Protein AF-A0A946EBD1-F1 (afdb_monomer_lite)

Radius of gyration: 10.36 Å; chains: 1; bounding box: 20×30×24 Å

Secondary structure (DSSP, 8-state):
---HHHHHHHHHHHHHSSHHHHHHHTTS-HHHHHHHHHHHHHHSSS-S-----

Structure (mmCIF, N/CA/C/O backbone):
data_AF-A0A946EBD1-F1
#
_entry.id   AF-A0A946EBD1-F1
#
loop_
_atom_site.group_PDB
_atom_site.id
_atom_site.type_symbol
_atom_site.label_atom_id
_atom_site.label_alt_id
_atom_site.label_comp_id
_atom_site.label_asym_id
_atom_site.label_entity_id
_atom_site.label_seq_id
_atom_site.pdbx_PDB_ins_code
_atom_site.Cartn_x
_atom_site.Cartn_y
_atom_site.Cartn_z
_atom_site.occupancy
_atom_site.B_iso_or_equiv
_atom_site.auth_seq_id
_atom_site.auth_comp_id
_atom_site.auth_asym_id
_atom_site.auth_atom_id
_atom_site.pdbx_PDB_model_num
ATOM 1 N N . MET A 1 1 ? 1.750 -12.696 -12.440 1.00 55.00 1 MET A N 1
ATOM 2 C CA . MET A 1 1 ? 0.329 -12.299 -12.303 1.00 55.00 1 MET A CA 1
ATOM 3 C C . MET A 1 1 ? 0.253 -11.114 -11.365 1.00 55.00 1 MET A C 1
ATOM 5 O O . MET A 1 1 ? 0.745 -11.217 -10.249 1.00 55.00 1 MET A O 1
ATOM 9 N N . THR A 1 2 ? -0.317 -10.001 -11.817 1.00 62.25 2 THR A N 1
ATOM 10 C CA . THR A 1 2 ? -0.523 -8.804 -10.992 1.00 62.25 2 THR A CA 1
ATOM 11 C C . THR A 1 2 ? -1.414 -9.151 -9.803 1.00 62.25 2 THR A C 1
ATOM 13 O O . THR A 1 2 ? -2.508 -9.685 -9.982 1.00 62.25 2 THR A O 1
ATOM 16 N N . ASN A 1 3 ? -0.937 -8.905 -8.581 1.00 83.81 3 ASN A N 1
ATOM 17 C CA . ASN A 1 3 ? -1.701 -9.227 -7.384 1.00 83.81 3 ASN A CA 1
ATOM 18 C C . ASN A 1 3 ? -2.818 -8.191 -7.200 1.00 83.81 3 ASN A C 1
ATOM 20 O O . ASN A 1 3 ? -2.562 -7.005 -7.001 1.00 83.81 3 ASN A O 1
ATOM 24 N N . TRP A 1 4 ? -4.068 -8.646 -7.266 1.00 91.88 4 TRP A N 1
ATOM 25 C CA . TRP A 1 4 ? -5.239 -7.770 -7.215 1.00 91.88 4 TRP A CA 1
ATOM 26 C C . TRP A 1 4 ? -5.369 -6.998 -5.902 1.00 91.88 4 TRP A C 1
ATOM 28 O O . TRP A 1 4 ? -5.916 -5.898 -5.869 1.00 91.88 4 TRP A O 1
ATOM 38 N N . ASP A 1 5 ? -4.812 -7.535 -4.823 1.00 92.56 5 ASP A N 1
ATOM 39 C C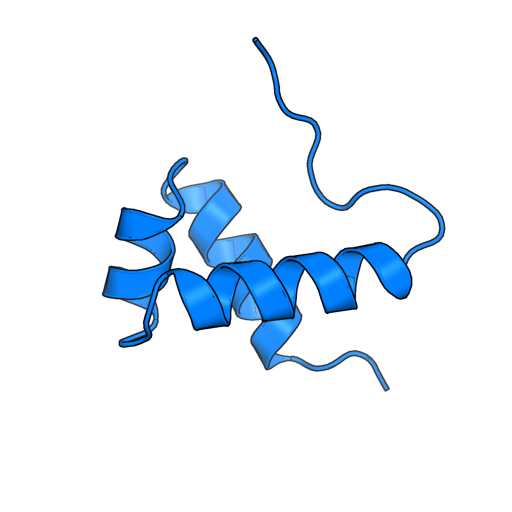A . ASP A 1 5 ? -4.781 -6.856 -3.536 1.00 92.56 5 ASP A CA 1
ATOM 40 C C . ASP A 1 5 ? -3.818 -5.665 -3.502 1.00 92.56 5 ASP A C 1
ATOM 42 O O . ASP A 1 5 ? -4.080 -4.697 -2.787 1.00 92.56 5 ASP A O 1
ATOM 46 N N . ASP A 1 6 ? -2.745 -5.699 -4.293 1.00 94.31 6 ASP A N 1
ATOM 47 C CA . ASP A 1 6 ? -1.819 -4.570 -4.411 1.00 94.31 6 ASP A CA 1
ATOM 48 C C . ASP A 1 6 ? -2.463 -3.425 -5.189 1.00 94.31 6 ASP A C 1
ATOM 50 O O . ASP A 1 6 ? -2.362 -2.260 -4.804 1.00 94.31 6 ASP A O 1
ATOM 54 N N . LEU A 1 7 ? -3.213 -3.766 -6.238 1.00 94.44 7 LEU A N 1
ATOM 55 C CA . LEU A 1 7 ? -3.949 -2.785 -7.026 1.00 94.44 7 LEU A CA 1
ATOM 56 C C . LEU A 1 7 ? -5.076 -2.129 -6.214 1.00 94.44 7 LEU A C 1
ATOM 58 O O . LEU A 1 7 ? -5.284 -0.921 -6.310 1.00 94.44 7 LEU A O 1
ATOM 62 N N . LYS A 1 8 ? -5.759 -2.890 -5.345 1.00 94.88 8 LYS A N 1
ATOM 63 C CA . LYS A 1 8 ? -6.709 -2.321 -4.373 1.00 94.88 8 LYS A CA 1
ATOM 64 C C . LYS A 1 8 ? -6.015 -1.356 -3.411 1.00 94.88 8 LYS A C 1
ATOM 66 O O . LYS A 1 8 ? -6.566 -0.291 -3.140 1.00 94.88 8 LYS A O 1
ATOM 71 N N . CYS A 1 9 ? -4.818 -1.688 -2.915 1.00 95.44 9 CYS A N 1
ATOM 72 C CA . CYS A 1 9 ? -4.031 -0.764 -2.092 1.00 95.44 9 CYS A CA 1
ATOM 73 C C . CYS A 1 9 ? -3.765 0.557 -2.818 1.00 95.44 9 CYS A C 1
ATOM 75 O O . CYS A 1 9 ? -4.000 1.614 -2.232 1.00 95.44 9 CYS A O 1
ATOM 77 N N . LEU A 1 10 ? -3.370 0.498 -4.091 1.00 95.31 10 LEU A N 1
A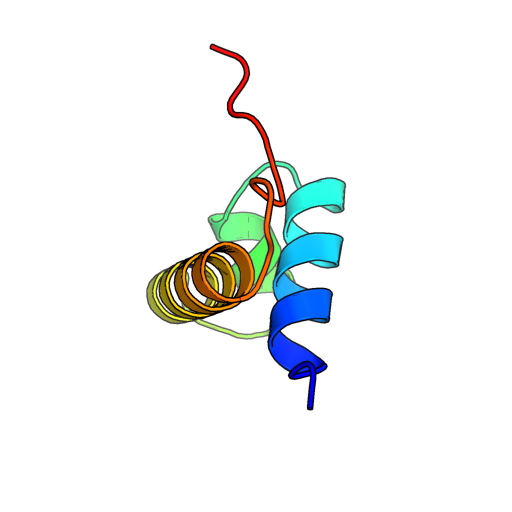TOM 78 C CA . LEU A 1 10 ? -3.173 1.684 -4.921 1.00 95.31 10 LEU A CA 1
ATOM 79 C C . LEU A 1 10 ? -4.464 2.497 -5.095 1.00 95.31 10 LEU A C 1
ATOM 81 O O . LEU A 1 10 ? -4.465 3.696 -4.831 1.00 95.31 10 LEU A O 1
ATOM 85 N N . MET A 1 11 ? -5.576 1.862 -5.478 1.00 96.00 11 MET A N 1
ATOM 86 C CA . MET A 1 11 ? -6.853 2.561 -5.685 1.00 96.00 11 MET A CA 1
ATOM 87 C C . MET A 1 11 ? -7.359 3.246 -4.412 1.00 96.00 11 MET A C 1
ATOM 89 O O . MET A 1 11 ? -7.823 4.387 -4.452 1.00 96.00 11 MET A O 1
ATOM 93 N N . HIS A 1 12 ? -7.270 2.568 -3.266 1.00 96.88 12 HIS A N 1
ATOM 94 C CA . HIS A 1 12 ? -7.685 3.157 -1.998 1.00 96.88 12 HIS A CA 1
ATOM 95 C C . HIS A 1 12 ? -6.770 4.310 -1.585 1.00 96.88 12 HIS A C 1
ATOM 97 O O . HIS A 1 12 ? -7.295 5.339 -1.171 1.00 96.88 12 HIS A O 1
ATOM 103 N N . LEU A 1 13 ? -5.448 4.181 -1.757 1.00 95.62 13 LEU A N 1
ATOM 104 C CA . LEU A 1 13 ? -4.508 5.266 -1.478 1.00 95.62 13 LEU A CA 1
ATOM 105 C C . LEU A 1 13 ? -4.757 6.486 -2.373 1.00 95.62 13 LEU A C 1
ATOM 107 O O . LEU A 1 13 ? -4.803 7.604 -1.864 1.00 95.62 13 LEU A O 1
ATOM 111 N N . ALA A 1 14 ? -4.987 6.279 -3.670 1.00 94.44 14 ALA A N 1
ATOM 112 C CA . ALA A 1 14 ? -5.306 7.353 -4.608 1.00 94.44 14 ALA A CA 1
ATOM 113 C C . ALA A 1 14 ? -6.593 8.102 -4.220 1.00 94.44 14 ALA A C 1
ATOM 115 O O . ALA A 1 14 ? -6.657 9.320 -4.352 1.00 94.44 14 ALA A O 1
ATOM 116 N N . ARG A 1 15 ? -7.600 7.389 -3.693 1.00 94.94 15 ARG A N 1
ATOM 117 C CA . ARG A 1 15 ? -8.872 7.982 -3.251 1.00 94.94 15 ARG A CA 1
ATOM 118 C C . ARG A 1 15 ? -8.790 8.667 -1.887 1.00 94.94 15 ARG A C 1
ATOM 120 O O . ARG A 1 15 ? -9.502 9.636 -1.654 1.00 94.94 15 ARG A O 1
ATOM 127 N N . SER A 1 16 ? -8.007 8.129 -0.956 1.00 94.19 16 SER A N 1
ATOM 128 C CA . SER A 1 16 ? -7.991 8.596 0.435 1.00 94.19 16 SER A CA 1
ATOM 129 C C . SER A 1 16 ? -6.822 9.513 0.779 1.00 94.19 16 SER A C 1
ATOM 131 O O . SER A 1 16 ? -6.759 10.002 1.909 1.00 94.19 16 SER A O 1
ATOM 133 N N . HIS A 1 17 ? -5.884 9.686 -0.154 1.00 91.38 17 HIS A N 1
ATOM 134 C CA . HIS A 1 17 ? -4.671 10.511 -0.088 1.00 91.38 17 HIS A CA 1
ATOM 135 C C . HIS A 1 17 ? -3.666 10.169 1.024 1.00 91.38 17 HIS A C 1
ATOM 137 O O . HIS A 1 17 ? -2.536 10.646 1.000 1.00 91.38 17 HIS A O 1
ATOM 143 N N . THR A 1 18 ? -4.028 9.317 1.984 1.00 94.38 18 THR A N 1
ATOM 144 C CA . THR A 1 18 ? -3.151 8.875 3.072 1.00 94.38 18 THR A CA 1
ATOM 145 C C . THR A 1 18 ? -3.136 7.354 3.196 1.00 94.38 18 THR A C 1
ATOM 147 O O . THR A 1 18 ? -4.154 6.685 2.986 1.00 94.38 18 THR A O 1
ATOM 150 N N . MET A 1 19 ? -1.985 6.798 3.593 1.00 94.19 19 MET A N 1
ATOM 151 C CA . MET A 1 19 ? -1.849 5.361 3.863 1.00 94.19 19 MET A CA 1
ATOM 152 C C . MET A 1 19 ? -2.721 4.904 5.036 1.00 94.19 19 MET A C 1
ATOM 154 O O . MET A 1 19 ? -3.244 3.794 5.003 1.00 94.19 19 MET A O 1
ATOM 158 N N . THR A 1 20 ? -2.912 5.755 6.048 1.00 97.19 20 THR A N 1
ATOM 159 C CA . THR A 1 20 ? -3.774 5.464 7.203 1.00 97.19 20 THR A CA 1
ATOM 160 C C . THR A 1 20 ? -5.222 5.250 6.773 1.00 97.19 20 THR A C 1
ATOM 162 O O . THR A 1 20 ? -5.824 4.240 7.131 1.00 97.19 20 THR A O 1
ATOM 165 N N . ASN A 1 21 ? -5.767 6.138 5.937 1.00 96.81 21 ASN A N 1
ATOM 166 C CA . ASN A 1 21 ? -7.143 6.004 5.461 1.00 96.81 21 ASN A CA 1
ATOM 167 C C . ASN A 1 21 ? -7.302 4.830 4.483 1.00 96.81 21 ASN A C 1
ATOM 169 O O . ASN A 1 21 ? -8.324 4.143 4.507 1.00 96.81 21 ASN A O 1
ATOM 173 N N . ALA A 1 22 ? -6.284 4.550 3.663 1.00 97.00 22 ALA A N 1
ATOM 174 C CA . ALA A 1 22 ? -6.285 3.380 2.789 1.00 97.00 22 ALA A CA 1
ATOM 175 C C . ALA A 1 22 ? -6.295 2.076 3.603 1.00 97.00 22 ALA A C 1
ATOM 177 O O . ALA A 1 22 ? -7.063 1.162 3.306 1.00 97.00 22 ALA A O 1
ATOM 178 N N . ALA A 1 23 ? -5.484 2.010 4.662 1.00 97.69 23 ALA A N 1
ATOM 179 C CA . ALA A 1 23 ? -5.427 0.881 5.582 1.00 97.69 23 ALA A CA 1
ATOM 180 C C . ALA A 1 23 ? -6.766 0.671 6.307 1.00 97.69 23 ALA A C 1
ATOM 182 O O . ALA A 1 23 ? -7.275 -0.451 6.332 1.00 97.69 23 ALA A O 1
ATOM 183 N N . PHE A 1 24 ? -7.386 1.752 6.791 1.00 97.56 24 PHE A N 1
ATOM 184 C CA . PHE A 1 24 ? -8.723 1.714 7.386 1.00 97.56 24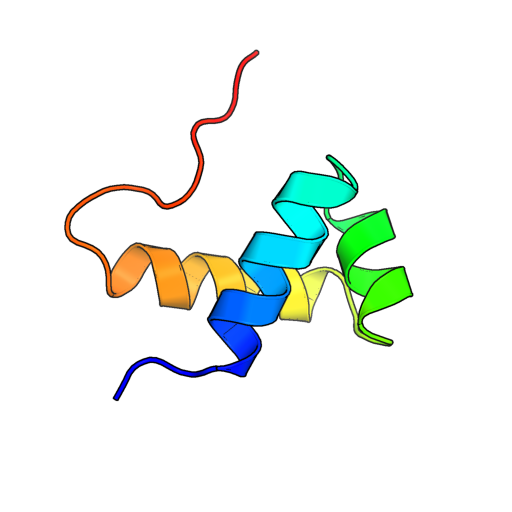 PHE A CA 1
ATOM 185 C C . PHE A 1 24 ? -9.770 1.157 6.408 1.00 97.56 24 PHE A C 1
ATOM 187 O O . PHE A 1 24 ? -10.493 0.218 6.740 1.00 97.56 24 PHE A O 1
ATOM 194 N N . ALA A 1 25 ? -9.806 1.664 5.171 1.00 96.62 25 ALA A N 1
ATOM 195 C CA . ALA A 1 25 ? -10.763 1.223 4.156 1.00 96.62 25 ALA A CA 1
ATOM 196 C C .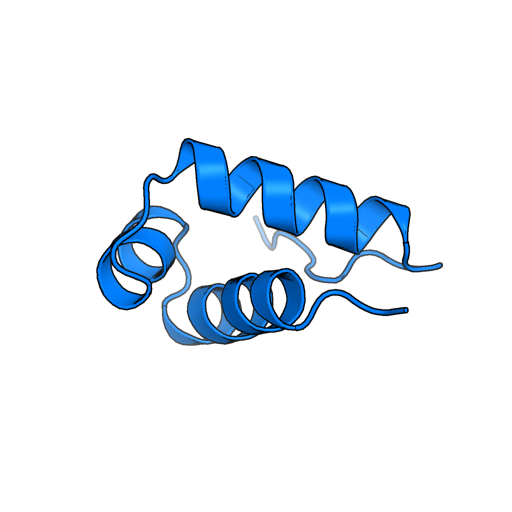 ALA A 1 25 ? -10.572 -0.245 3.730 1.00 96.62 25 ALA A C 1
ATOM 198 O O . ALA A 1 25 ? -11.537 -0.912 3.358 1.00 96.62 25 ALA A O 1
ATOM 199 N N . LEU A 1 26 ? -9.340 -0.754 3.800 1.00 95.56 26 LEU A N 1
ATOM 200 C CA . LEU A 1 26 ? -8.987 -2.133 3.459 1.00 95.56 26 LEU A CA 1
ATOM 201 C C . LEU A 1 26 ? -9.043 -3.097 4.649 1.00 95.56 26 LEU A C 1
ATOM 203 O O . LEU A 1 26 ? -8.745 -4.277 4.468 1.00 95.56 26 LEU A O 1
ATOM 207 N N . LYS A 1 27 ? -9.410 -2.618 5.848 1.00 97.06 27 LYS A N 1
ATOM 208 C CA . LYS A 1 27 ? -9.358 -3.393 7.100 1.00 97.06 27 LYS A CA 1
ATOM 209 C C . LYS A 1 27 ? -7.982 -4.045 7.304 1.00 97.06 27 LYS A C 1
ATOM 211 O O . LYS A 1 27 ? -7.875 -5.224 7.633 1.00 97.06 27 LYS A O 1
ATOM 216 N N . ALA A 1 28 ? -6.927 -3.271 7.062 1.00 96.25 28 ALA A N 1
ATOM 217 C CA . ALA A 1 28 ? -5.540 -3.716 7.100 1.00 96.25 28 ALA A CA 1
ATOM 218 C C . ALA A 1 28 ? -4.666 -2.758 7.921 1.00 96.25 28 ALA A C 1
ATOM 220 O O . ALA A 1 28 ? -5.084 -1.666 8.296 1.00 96.25 28 ALA A O 1
ATOM 221 N N . ASN A 1 29 ? -3.415 -3.155 8.158 1.00 97.44 29 ASN A N 1
ATOM 222 C CA . ASN A 1 29 ? -2.419 -2.302 8.804 1.00 97.44 29 ASN A CA 1
ATOM 223 C C . ASN A 1 29 ? -1.673 -1.445 7.776 1.00 97.44 29 ASN A C 1
ATOM 225 O O . ASN A 1 29 ? -1.387 -1.904 6.667 1.00 97.44 29 ASN A O 1
ATOM 229 N N . VAL A 1 30 ? -1.243 -0.247 8.182 1.00 97.62 30 VAL A N 1
ATOM 230 C CA . VAL A 1 30 ? -0.415 0.651 7.352 1.00 97.62 30 VAL A CA 1
ATOM 231 C C . VAL A 1 30 ? 0.851 -0.054 6.848 1.00 97.62 30 VAL A C 1
ATOM 233 O O . VAL A 1 30 ? 1.196 0.062 5.676 1.00 97.62 30 VAL A O 1
ATOM 236 N N . SER A 1 31 ? 1.489 -0.883 7.679 1.00 97.75 31 SER A N 1
ATOM 237 C CA . SER A 1 31 ? 2.657 -1.693 7.290 1.00 97.75 31 SER A CA 1
ATOM 238 C C . SER A 1 31 ? 2.358 -2.739 6.208 1.00 97.75 31 SER A C 1
ATOM 240 O O . SER A 1 31 ? 3.252 -3.154 5.472 1.00 97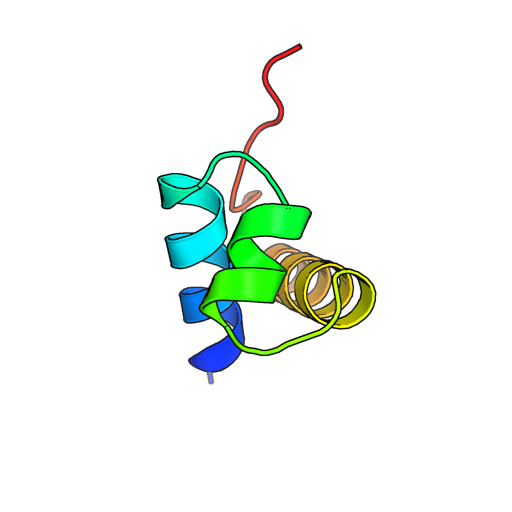.75 31 SER A O 1
ATOM 242 N N . THR A 1 32 ? 1.109 -3.193 6.101 1.00 96.62 32 THR A N 1
ATOM 243 C CA . THR A 1 32 ? 0.672 -4.100 5.030 1.00 96.62 32 THR A CA 1
ATOM 244 C C . THR A 1 32 ? 0.451 -3.324 3.742 1.00 96.62 32 THR A C 1
ATOM 246 O O . THR A 1 32 ? 0.932 -3.749 2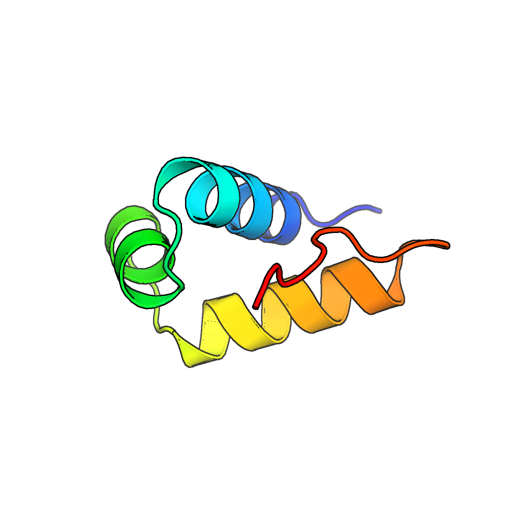.698 1.00 96.62 32 THR A O 1
ATOM 249 N N . VAL A 1 33 ? -0.208 -2.166 3.818 1.00 96.38 33 VAL A N 1
ATOM 250 C CA . VAL A 1 33 ? -0.402 -1.274 2.665 1.00 96.38 33 VAL A CA 1
ATOM 251 C C . VAL A 1 33 ? 0.944 -0.820 2.093 1.00 96.38 33 VAL A C 1
ATOM 253 O O . VAL A 1 33 ? 1.137 -0.906 0.886 1.00 96.38 33 VAL A O 1
ATOM 256 N N . SER A 1 34 ? 1.896 -0.435 2.950 1.00 95.75 34 SER A N 1
ATOM 257 C CA . SER A 1 34 ? 3.249 -0.037 2.540 1.00 95.75 34 SER A CA 1
ATOM 258 C C . SER A 1 34 ? 3.963 -1.145 1.755 1.00 95.75 34 SER A C 1
ATOM 260 O O . SER A 1 34 ? 4.303 -0.949 0.592 1.00 95.75 34 SER A O 1
ATOM 262 N N . ARG A 1 35 ? 4.073 -2.357 2.326 1.00 96.56 35 ARG A N 1
ATOM 263 C CA . ARG A 1 35 ? 4.710 -3.508 1.656 1.00 96.56 35 ARG A CA 1
ATOM 264 C C . ARG A 1 35 ? 4.036 -3.880 0.333 1.00 96.56 35 ARG A C 1
ATOM 266 O O . ARG A 1 35 ? 4.711 -4.260 -0.618 1.00 96.56 35 ARG A O 1
ATOM 273 N N . ARG A 1 36 ? 2.704 -3.791 0.265 1.00 95.38 36 ARG A N 1
ATOM 274 C CA . ARG A 1 36 ? 1.935 -4.073 -0.959 1.00 95.38 36 ARG A CA 1
ATOM 275 C C . ARG A 1 36 ? 2.218 -3.053 -2.059 1.00 95.38 36 ARG A C 1
ATOM 277 O O . ARG A 1 36 ? 2.398 -3.438 -3.208 1.00 95.38 36 ARG A O 1
ATOM 284 N N . LEU A 1 37 ? 2.310 -1.772 -1.709 1.00 94.62 37 LEU A N 1
ATOM 285 C CA . LEU A 1 37 ? 2.666 -0.712 -2.654 1.00 94.62 37 LEU A CA 1
ATOM 286 C C . LEU A 1 37 ? 4.128 -0.799 -3.100 1.00 94.62 37 LEU A C 1
ATOM 288 O O . LEU A 1 37 ? 4.416 -0.599 -4.272 1.00 94.62 37 LEU A O 1
ATOM 292 N N . GLU A 1 38 ? 5.040 -1.147 -2.195 1.00 94.19 38 GLU A N 1
ATOM 293 C CA . GLU A 1 38 ? 6.454 -1.364 -2.512 1.00 94.19 38 GLU A CA 1
ATOM 294 C C . GLU A 1 38 ? 6.635 -2.542 -3.480 1.00 94.19 38 GLU A C 1
ATOM 296 O O . GLU A 1 38 ? 7.327 -2.430 -4.495 1.00 94.19 38 GLU A O 1
ATOM 301 N N . ARG A 1 39 ? 5.917 -3.646 -3.235 1.00 94.19 39 ARG A N 1
ATOM 302 C CA . ARG A 1 39 ? 5.857 -4.787 -4.154 1.00 94.19 39 ARG A CA 1
ATOM 303 C C . ARG A 1 39 ? 5.256 -4.408 -5.507 1.00 94.19 39 ARG A C 1
ATOM 305 O O . ARG A 1 39 ? 5.789 -4.825 -6.532 1.00 94.19 39 ARG A O 1
ATOM 312 N N . LEU A 1 40 ? 4.177 -3.622 -5.521 1.00 94.00 40 LEU A N 1
ATOM 313 C CA . LEU A 1 40 ? 3.558 -3.142 -6.757 1.00 94.00 40 LEU A CA 1
ATOM 314 C C . LEU A 1 40 ? 4.537 -2.298 -7.569 1.00 94.00 40 LEU A C 1
ATOM 316 O O . LEU A 1 40 ? 4.758 -2.596 -8.737 1.00 94.00 40 LEU A O 1
ATOM 320 N N . ASN A 1 41 ? 5.164 -1.304 -6.941 1.00 93.12 41 ASN A N 1
ATOM 321 C CA . ASN A 1 41 ? 6.163 -0.449 -7.578 1.00 93.12 41 ASN A CA 1
ATOM 322 C C . ASN A 1 41 ? 7.331 -1.261 -8.139 1.00 93.12 41 ASN A C 1
ATOM 324 O O . ASN A 1 41 ? 7.752 -1.011 -9.257 1.00 93.12 41 ASN A O 1
ATOM 328 N N . SER A 1 42 ? 7.793 -2.284 -7.416 1.00 92.38 42 SER A N 1
ATOM 329 C CA . SER A 1 42 ? 8.872 -3.169 -7.883 1.00 92.38 42 SER A CA 1
ATOM 330 C C . SER A 1 42 ? 8.490 -4.008 -9.112 1.00 92.38 42 SER A C 1
ATOM 332 O O . SER A 1 42 ? 9.363 -4.549 -9.783 1.00 92.38 42 SER A O 1
ATOM 334 N N . SER A 1 43 ? 7.191 -4.161 -9.392 1.00 91.50 43 SER A N 1
ATOM 335 C CA . SER A 1 43 ? 6.681 -4.905 -10.551 1.00 91.50 43 SER A CA 1
ATOM 336 C C . SER A 1 43 ? 6.382 -4.031 -11.772 1.00 91.50 43 SER A C 1
ATOM 338 O O . SER A 1 43 ? 6.123 -4.564 -12.850 1.00 91.50 43 SER A O 1
ATOM 340 N N . LEU A 1 44 ? 6.385 -2.708 -11.606 1.00 90.50 44 LEU A N 1
ATOM 341 C CA . LEU A 1 44 ? 6.090 -1.745 -12.659 1.00 90.50 44 LEU A CA 1
ATOM 342 C C . LEU A 1 44 ? 7.395 -1.149 -13.194 1.00 90.50 44 LEU A C 1
ATOM 344 O O . LEU A 1 44 ? 8.365 -0.995 -12.460 1.00 90.50 44 LEU A O 1
ATOM 348 N N . ALA A 1 45 ? 7.411 -0.795 -14.479 1.00 91.31 45 ALA A N 1
ATOM 349 C CA . ALA A 1 45 ? 8.544 -0.080 -15.071 1.00 91.31 45 ALA A CA 1
ATOM 350 C C . ALA A 1 45 ? 8.664 1.361 -14.540 1.00 91.31 45 ALA A C 1
ATOM 352 O O . ALA A 1 45 ? 9.749 1.929 -14.552 1.00 91.31 45 ALA A O 1
ATOM 353 N N . GLU A 1 46 ? 7.550 1.922 -14.063 1.00 91.25 46 GLU A N 1
ATOM 354 C CA . GLU A 1 46 ? 7.433 3.284 -13.548 1.00 91.25 46 GLU A CA 1
ATOM 355 C C . GLU A 1 46 ? 6.713 3.283 -12.187 1.00 91.25 46 GLU A C 1
ATOM 357 O O . GLU A 1 46 ? 5.870 2.409 -11.939 1.00 91.25 46 GLU A O 1
ATOM 362 N N . PRO A 1 47 ? 6.985 4.258 -11.299 1.00 89.81 47 PRO A N 1
ATOM 363 C CA . PRO A 1 47 ? 6.310 4.359 -10.009 1.00 89.81 47 PRO A CA 1
ATOM 364 C C . PRO A 1 47 ? 4.789 4.503 -10.154 1.00 89.81 47 PRO A C 1
ATOM 366 O O . PRO A 1 47 ? 4.299 5.333 -10.916 1.00 89.81 47 PRO A O 1
ATOM 369 N N . ALA A 1 48 ? 4.023 3.764 -9.348 1.00 88.69 48 ALA A N 1
ATOM 370 C CA . ALA A 1 48 ? 2.560 3.827 -9.365 1.00 88.69 48 ALA A CA 1
ATOM 371 C C . ALA A 1 48 ? 1.996 5.162 -8.844 1.00 88.69 48 ALA A C 1
ATOM 373 O O . ALA A 1 48 ? 0.857 5.516 -9.149 1.00 88.69 48 ALA A O 1
ATOM 374 N N . MET A 1 49 ? 2.762 5.884 -8.020 1.00 86.31 49 MET A N 1
ATOM 375 C CA . MET A 1 49 ? 2.407 7.202 -7.495 1.00 86.31 49 MET A CA 1
ATOM 376 C C . MET A 1 49 ? 3.652 8.069 -7.338 1.00 86.31 49 MET A C 1
ATOM 378 O O . MET A 1 49 ? 4.692 7.599 -6.877 1.00 86.31 49 MET A O 1
ATOM 382 N N . VAL A 1 50 ? 3.503 9.357 -7.639 1.00 82.75 50 VAL A N 1
ATOM 383 C CA . VAL A 1 50 ? 4.514 10.385 -7.383 1.00 82.75 50 VAL A CA 1
ATOM 384 C C . VAL A 1 50 ? 4.102 11.159 -6.135 1.00 82.75 50 VAL A C 1
ATOM 386 O O . VAL A 1 50 ? 2.949 11.574 -6.002 1.00 82.75 50 VAL A O 1
ATOM 389 N N . LYS A 1 51 ? 5.029 11.331 -5.190 1.00 72.62 51 LYS A N 1
ATOM 390 C CA . LYS A 1 51 ? 4.798 12.165 -4.010 1.00 72.62 51 LYS A CA 1
ATOM 391 C C . LYS A 1 51 ? 4.993 13.625 -4.414 1.00 72.62 51 LYS A C 1
ATOM 393 O O . LYS A 1 51 ? 6.118 14.032 -4.685 1.00 72.62 51 LYS A O 1
ATOM 398 N N . PHE A 1 52 ? 3.911 14.392 -4.449 1.00 65.25 52 PHE A N 1
ATOM 399 C CA . PHE A 1 52 ? 3.992 15.845 -4.563 1.00 65.25 52 PHE A CA 1
ATOM 400 C C . PHE A 1 52 ? 4.260 16.409 -3.163 1.00 65.25 52 PHE A C 1
ATOM 402 O O . PHE A 1 52 ? 3.537 16.079 -2.219 1.00 65.25 52 PHE A O 1
ATOM 409 N N . GLY A 1 53 ? 5.379 17.123 -3.027 1.00 53.62 53 GLY A N 1
ATOM 410 C CA . GLY A 1 53 ? 5.782 17.824 -1.806 1.00 53.62 53 GLY A CA 1
ATOM 411 C C . GLY A 1 53 ? 5.142 19.196 -1.703 1.00 53.62 53 GLY A C 1
ATOM 412 O O . GLY A 1 53 ? 4.818 19.763 -2.770 1.00 53.62 53 GLY A O 1
#

pLDDT: mean 91.0, std 10.2, range [53.62, 97.75]

Foldseek 3Di:
DLDVVLVLLLVLCVVVVDLVRSCVVVVHDSVVSVVSLVVNCVVDPHRSDDDDD

Sequence (53 aa):
MTNWDDLKCLMHLARSHTMTNAAFALKANVSTVSRRLERLNSSLAEPAMVKFG